Protein AF-A0A257SH70-F1 (afdb_monomer_lite)

Secondary structure (DSSP, 8-state):
-HHHHS---TTTT-HHHHHHHHHHHHHHHHHHHIIIIIT---TTTHHHHHHHHSHHHHHHHHHHHHHHHHHT-EEEETTEEEEHHHHHHHHHTTTTS-HHHHHHHHHHHHHHHHHHHHHHHHHTT-----

Structure (mmCIF, N/CA/C/O backbone):
data_AF-A0A257SH70-F1
#
_entry.id   AF-A0A257SH70-F1
#
loop_
_atom_site.group_PDB
_atom_site.id
_atom_site.type_symbol
_atom_site.label_atom_id
_atom_site.label_alt_id
_atom_site.label_comp_id
_atom_site.label_asym_id
_atom_site.label_entity_id
_atom_site.label_seq_id
_atom_site.pdbx_PDB_ins_code
_atom_site.Cartn_x
_atom_site.Cartn_y
_atom_site.Cartn_z
_atom_site.occupancy
_atom_site.B_iso_or_equiv
_atom_site.auth_seq_id
_atom_site.auth_comp_id
_atom_site.auth_asym_id
_atom_site.auth_atom_id
_atom_site.pdbx_PDB_model_num
ATOM 1 N N . MET A 1 1 ? -22.628 20.811 20.112 1.00 50.75 1 MET A N 1
ATOM 2 C CA . MET A 1 1 ? -22.003 21.735 21.089 1.00 50.75 1 MET A CA 1
ATOM 3 C C . MET A 1 1 ? -20.470 21.684 21.056 1.00 50.75 1 MET A C 1
ATOM 5 O O . MET A 1 1 ? -19.867 22.738 20.968 1.00 50.75 1 MET A O 1
ATOM 9 N N . TRP A 1 2 ? -19.820 20.512 21.019 1.00 58.97 2 TRP A N 1
ATOM 10 C CA . TRP A 1 2 ? -18.344 20.407 21.053 1.00 58.97 2 TRP A CA 1
ATOM 11 C C . TRP A 1 2 ? -17.592 21.058 19.866 1.00 58.97 2 TRP A C 1
ATOM 13 O O . TRP A 1 2 ? -16.596 21.737 20.077 1.00 58.97 2 TRP A O 1
ATOM 23 N N . ASN A 1 3 ? -18.103 20.945 18.631 1.00 59.09 3 ASN A N 1
ATOM 24 C CA . ASN A 1 3 ? -17.484 21.554 17.434 1.00 59.09 3 ASN A CA 1
ATOM 25 C C . ASN A 1 3 ? -17.502 23.101 17.433 1.00 59.09 3 ASN A C 1
ATOM 27 O O . ASN A 1 3 ? -16.779 23.719 16.663 1.00 59.09 3 ASN A O 1
ATOM 31 N N . TRP A 1 4 ? -18.330 23.726 18.280 1.00 63.81 4 TRP A N 1
ATOM 32 C CA . TRP A 1 4 ? -18.413 25.187 18.406 1.00 63.81 4 TRP A CA 1
ATOM 33 C C . TRP A 1 4 ? -17.340 25.744 19.354 1.00 63.81 4 TRP A C 1
ATOM 35 O O . TRP A 1 4 ? -16.922 26.883 19.189 1.00 63.81 4 TRP A O 1
ATOM 45 N N . ALA A 1 5 ? -16.882 24.938 20.320 1.00 68.25 5 ALA A N 1
ATOM 46 C CA . ALA A 1 5 ? -15.820 25.296 21.264 1.00 68.25 5 ALA A CA 1
ATOM 47 C C . ALA A 1 5 ? -14.434 24.777 20.829 1.00 68.25 5 ALA A C 1
ATOM 49 O O . ALA A 1 5 ? -13.423 25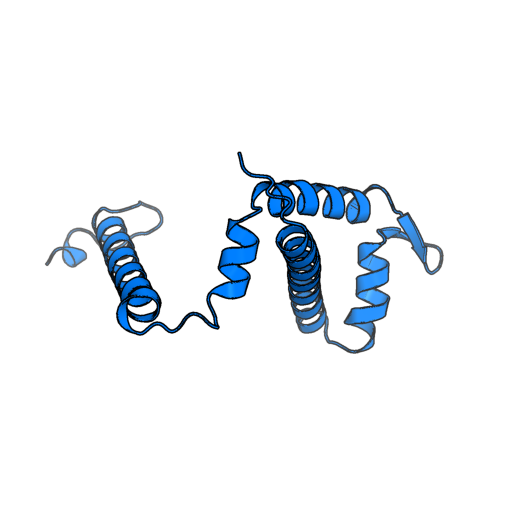.417 21.097 1.00 68.25 5 ALA A O 1
ATOM 50 N N . LEU A 1 6 ? -14.383 23.629 20.141 1.00 71.81 6 LEU A N 1
ATOM 51 C CA . LEU A 1 6 ? -13.169 22.990 19.623 1.00 71.81 6 LEU A CA 1
ATOM 52 C C . LEU A 1 6 ? -13.407 22.544 18.171 1.00 71.81 6 LEU A C 1
ATOM 54 O O . LEU A 1 6 ? -13.786 21.388 17.935 1.00 71.81 6 LEU A O 1
ATOM 58 N N . PRO A 1 7 ? -13.221 23.445 17.190 1.00 80.94 7 PRO A N 1
ATOM 59 C CA . PRO A 1 7 ? -13.418 23.116 15.786 1.00 80.94 7 PRO A CA 1
ATOM 60 C C . PRO A 1 7 ? -12.474 21.995 15.350 1.00 80.94 7 PRO A C 1
ATOM 62 O O . PRO A 1 7 ? -11.342 21.893 15.827 1.00 80.94 7 PRO A O 1
ATOM 65 N N . ILE A 1 8 ? -12.945 21.151 14.432 1.00 83.06 8 ILE A N 1
ATOM 66 C CA . ILE A 1 8 ? -12.146 20.063 13.861 1.00 83.06 8 ILE A CA 1
ATOM 67 C C . ILE A 1 8 ? -10.958 20.664 13.102 1.00 83.06 8 ILE A C 1
ATOM 69 O O . ILE A 1 8 ? -11.102 21.186 11.998 1.00 83.06 8 ILE A O 1
ATOM 73 N N . ASN A 1 9 ? -9.769 20.562 13.690 1.00 85.75 9 ASN A N 1
ATOM 74 C CA . ASN A 1 9 ? -8.523 21.000 13.077 1.00 85.75 9 ASN A CA 1
ATOM 75 C C . ASN A 1 9 ? -7.533 19.832 13.012 1.00 85.75 9 ASN A C 1
ATOM 77 O O . ASN A 1 9 ? -7.089 19.320 14.044 1.00 85.75 9 ASN A O 1
ATOM 81 N N . LYS A 1 10 ? -7.196 19.432 11.778 1.00 83.25 10 LYS A N 1
ATOM 82 C CA . LYS A 1 10 ? -6.257 18.345 11.480 1.00 83.25 10 LYS A CA 1
ATOM 83 C C . LYS A 1 10 ? -4.811 18.705 11.828 1.00 83.25 10 LYS A C 1
ATOM 85 O O . LYS A 1 10 ? -4.092 17.847 12.327 1.00 83.25 10 LYS A O 1
ATOM 90 N N . ASN A 1 11 ? -4.393 19.951 11.598 1.00 87.12 11 ASN A N 1
ATOM 91 C CA . ASN A 1 11 ? -3.013 20.385 11.848 1.00 87.12 11 ASN A CA 1
ATOM 92 C C . ASN A 1 11 ? -2.695 20.426 13.345 1.00 87.12 11 ASN A C 1
ATOM 94 O O . ASN A 1 11 ? -1.588 20.092 13.746 1.00 87.12 11 ASN A O 1
ATOM 98 N N . LEU A 1 12 ? -3.679 20.805 14.164 1.00 85.62 12 LEU A N 1
ATOM 99 C CA . LEU A 1 12 ? -3.536 20.881 15.620 1.00 85.62 12 LEU A CA 1
ATOM 100 C C . LEU A 1 12 ? -3.938 19.589 16.344 1.00 85.62 12 LEU A C 1
ATOM 102 O O . LEU A 1 12 ? -3.935 19.571 17.570 1.00 85.62 12 LEU A O 1
ATOM 106 N N . TRP A 1 13 ? -4.324 18.534 15.614 1.00 82.94 13 TRP A N 1
ATOM 107 C CA . TRP A 1 13 ? -4.718 17.243 16.195 1.00 82.94 13 TRP A CA 1
ATOM 108 C C . TRP A 1 13 ? -5.730 17.370 17.350 1.00 82.94 13 TRP A C 1
ATOM 110 O O . TRP A 1 13 ? -5.656 16.700 18.377 1.00 82.94 13 TRP A O 1
ATOM 120 N N . THR A 1 14 ? -6.689 18.280 17.177 1.00 87.56 14 THR A N 1
ATOM 121 C CA . THR A 1 14 ? -7.703 18.599 18.194 1.00 87.56 14 THR A CA 1
ATOM 122 C C . THR A 1 14 ? -8.474 17.359 18.648 1.00 87.56 14 THR A C 1
ATOM 124 O O . THR A 1 14 ? -8.758 16.466 17.850 1.00 87.56 14 THR A O 1
ATOM 127 N N . SER A 1 15 ? -8.891 17.309 19.916 1.00 86.94 15 SER A N 1
ATOM 128 C CA . SER A 1 15 ? -9.647 16.165 20.450 1.00 86.94 15 SER A CA 1
ATOM 129 C C . SER A 1 15 ? -10.940 15.888 19.670 1.00 86.94 15 SER A C 1
ATOM 131 O O . SER A 1 15 ? -11.345 14.736 19.553 1.00 86.94 15 SER A O 1
ATOM 133 N N . SER A 1 16 ? -11.563 16.918 19.085 1.00 87.56 16 SER A N 1
ATOM 134 C CA . SER A 1 16 ? -12.709 16.771 18.178 1.00 87.56 16 SER A CA 1
ATOM 135 C C . SER A 1 16 ? -12.338 16.062 16.871 1.00 87.56 16 SER A C 1
ATOM 137 O O . SER A 1 16 ? -13.071 15.176 16.436 1.00 87.56 16 SER A O 1
ATOM 139 N N . TYR A 1 17 ? -11.185 16.385 16.277 1.00 88.56 17 TYR A N 1
ATOM 140 C CA . TYR A 1 17 ? -10.643 15.681 15.111 1.00 88.56 17 TYR A CA 1
ATOM 141 C C . TYR A 1 17 ? -10.280 14.224 15.434 1.00 88.56 17 TYR A C 1
ATOM 143 O O . TYR A 1 17 ? -10.631 13.320 14.673 1.00 88.56 17 TYR A O 1
ATOM 151 N N . VAL A 1 18 ? -9.638 13.974 16.578 1.00 90.62 18 VAL A N 1
ATOM 152 C CA . VAL A 1 18 ? -9.274 12.613 17.007 1.00 90.62 18 VAL A CA 1
ATOM 153 C C . VAL A 1 18 ? -10.527 11.770 17.239 1.00 90.62 18 VAL A C 1
ATOM 155 O O . VAL A 1 18 ? -10.631 10.679 16.689 1.00 90.62 18 VAL A O 1
ATOM 158 N N . LEU A 1 19 ? -11.517 12.286 17.974 1.00 90.75 19 LEU A N 1
ATOM 159 C CA . LEU A 1 19 ? -12.767 11.566 18.226 1.00 90.75 19 LEU A CA 1
ATOM 160 C C . LEU A 1 19 ? -13.538 11.288 16.930 1.00 90.75 19 LEU A C 1
ATOM 162 O O . LEU A 1 19 ? -14.060 10.191 16.747 1.00 90.75 19 LEU A O 1
ATOM 166 N N . PHE A 1 20 ? -13.581 12.259 16.015 1.00 90.44 20 PHE A N 1
ATOM 167 C CA . PHE A 1 20 ? -14.234 12.090 14.721 1.00 90.44 20 PHE A CA 1
ATOM 168 C C . PHE A 1 20 ? -13.556 11.003 13.878 1.00 90.44 20 PHE A C 1
ATOM 170 O O . PHE A 1 20 ? -14.219 10.092 13.390 1.00 90.44 20 PHE A O 1
ATOM 177 N N . THR A 1 21 ? -12.231 11.060 13.735 1.00 93.44 21 THR A N 1
ATOM 178 C CA . THR A 1 21 ? -11.474 10.078 12.942 1.00 93.44 21 THR A CA 1
ATOM 179 C C . THR A 1 21 ? -11.476 8.686 13.572 1.00 93.44 21 THR A C 1
ATOM 181 O O . THR A 1 21 ? -11.647 7.707 12.849 1.00 93.44 21 THR A O 1
ATOM 184 N N . ALA A 1 22 ? -11.382 8.583 14.901 1.00 93.94 22 ALA A N 1
ATOM 185 C CA . ALA A 1 22 ? -11.522 7.321 15.625 1.00 93.94 22 ALA A CA 1
ATOM 186 C C . ALA A 1 22 ? -12.932 6.729 15.469 1.00 93.94 22 ALA A C 1
ATOM 188 O O . ALA A 1 22 ? -13.069 5.549 15.164 1.00 93.94 22 ALA A O 1
ATOM 189 N N . GLY A 1 23 ? -13.982 7.547 15.601 1.00 95.25 23 GLY A N 1
ATOM 190 C CA . GLY A 1 23 ? -15.363 7.115 15.376 1.00 95.25 23 GLY A CA 1
ATOM 191 C C . GLY A 1 23 ? -15.584 6.604 13.950 1.00 95.25 23 GLY A C 1
ATOM 192 O O . GLY A 1 23 ? -16.132 5.519 13.760 1.00 95.25 23 GLY A O 1
ATOM 193 N N . MET A 1 24 ? -15.083 7.334 12.950 1.00 95.69 24 MET A N 1
ATOM 194 C CA . MET A 1 24 ? -15.118 6.907 11.548 1.00 95.69 24 MET A CA 1
ATOM 195 C C . MET A 1 24 ? -14.355 5.593 11.326 1.00 95.69 24 MET A C 1
ATOM 197 O O . MET A 1 24 ? -14.847 4.721 10.613 1.00 95.69 24 MET A O 1
ATOM 201 N N . ALA A 1 25 ? -13.192 5.416 11.961 1.00 95.88 25 ALA A N 1
ATOM 202 C CA . ALA A 1 25 ? -12.427 4.173 11.890 1.00 95.88 25 ALA A CA 1
ATOM 203 C C . ALA A 1 25 ? -13.193 2.990 12.506 1.00 95.88 25 ALA A C 1
ATOM 205 O O . ALA A 1 25 ? -13.254 1.926 11.894 1.00 95.88 25 ALA A O 1
ATOM 206 N N . CYS A 1 26 ? -13.837 3.181 13.663 1.00 97.25 26 CYS A N 1
ATOM 207 C CA . CYS A 1 26 ? -14.673 2.159 14.298 1.00 97.25 26 CYS A CA 1
ATOM 208 C C . CYS A 1 26 ? -15.855 1.749 13.409 1.00 97.25 26 CYS A C 1
ATOM 210 O O . CYS A 1 26 ? -16.114 0.558 13.250 1.00 97.25 26 CYS A O 1
ATOM 212 N N . VAL A 1 27 ? -16.548 2.713 12.792 1.00 97.50 27 VAL A N 1
ATOM 213 C CA . VAL A 1 27 ? -17.658 2.426 11.866 1.00 97.50 27 VAL A CA 1
ATOM 214 C C . VAL A 1 27 ? -17.161 1.678 10.630 1.00 97.50 27 VAL A C 1
ATOM 216 O O . VAL A 1 27 ? -17.789 0.703 10.214 1.00 97.50 27 VAL A O 1
ATOM 219 N N . ALA A 1 28 ? -16.026 2.085 10.057 1.00 96.50 28 ALA A N 1
ATOM 220 C CA . ALA A 1 28 ? -15.443 1.400 8.907 1.00 96.50 28 ALA A CA 1
ATOM 221 C C . ALA A 1 28 ? -15.060 -0.047 9.254 1.00 96.50 28 ALA A C 1
ATOM 223 O O . ALA A 1 28 ? -15.409 -0.969 8.517 1.00 96.50 28 ALA A O 1
ATOM 224 N N . LEU A 1 29 ? -14.419 -0.259 10.408 1.00 95.75 29 LEU A N 1
ATOM 225 C CA . LEU A 1 29 ? -14.045 -1.585 10.896 1.00 95.75 29 LEU A CA 1
ATOM 226 C C . LEU A 1 29 ? -15.275 -2.470 11.127 1.00 95.75 29 LEU A C 1
ATOM 228 O O . LEU A 1 29 ? -15.319 -3.589 10.625 1.00 95.75 29 LEU A O 1
ATOM 232 N N . ALA A 1 30 ? -16.295 -1.952 11.815 1.00 96.94 30 ALA A N 1
ATOM 233 C CA . ALA A 1 30 ? -17.546 -2.669 12.048 1.00 96.94 30 ALA A CA 1
ATOM 234 C C . ALA A 1 30 ? -18.246 -3.042 10.731 1.00 96.94 30 ALA A C 1
ATOM 236 O O . ALA A 1 30 ? -18.773 -4.144 10.594 1.00 96.94 30 ALA A O 1
ATOM 237 N N . THR A 1 31 ? -18.205 -2.153 9.734 1.00 96.19 31 THR A N 1
ATOM 238 C CA . THR A 1 31 ? -18.768 -2.415 8.401 1.00 96.19 31 THR A CA 1
ATOM 239 C C . THR A 1 31 ? -18.022 -3.546 7.694 1.00 96.19 31 THR A C 1
ATOM 241 O O . THR A 1 31 ? -18.655 -4.440 7.134 1.00 96.19 31 THR A O 1
ATOM 244 N N . ILE A 1 32 ? -16.685 -3.545 7.744 1.00 94.50 32 ILE A N 1
ATOM 245 C CA . ILE A 1 32 ? -15.860 -4.608 7.154 1.00 94.50 32 ILE A CA 1
ATOM 246 C C . ILE A 1 32 ? -16.126 -5.944 7.853 1.00 94.50 32 ILE A C 1
ATOM 248 O O . ILE A 1 32 ? -16.405 -6.924 7.167 1.00 94.50 32 ILE A O 1
ATOM 252 N N . MET A 1 33 ? -16.114 -5.977 9.190 1.00 95.12 33 MET A N 1
ATOM 253 C CA . MET A 1 33 ? -16.421 -7.183 9.972 1.00 95.12 33 MET A CA 1
ATOM 254 C C . MET A 1 33 ? -17.806 -7.730 9.628 1.00 95.12 33 MET A C 1
ATOM 256 O O . MET A 1 33 ? -17.974 -8.918 9.384 1.00 95.12 33 MET A O 1
ATOM 260 N N . TRP A 1 34 ? -18.813 -6.869 9.508 1.00 96.38 34 TRP A N 1
ATOM 261 C CA . TRP A 1 34 ? -20.147 -7.317 9.130 1.00 96.38 34 TRP A CA 1
ATOM 262 C C . TRP A 1 34 ? -20.220 -7.873 7.696 1.00 96.38 34 TRP A C 1
ATOM 264 O O . TRP A 1 34 ? -20.887 -8.879 7.452 1.00 96.38 34 TRP A O 1
ATOM 274 N N . ILE A 1 35 ? -19.528 -7.266 6.728 1.00 95.12 35 ILE A N 1
ATOM 275 C CA . ILE A 1 35 ? -19.500 -7.759 5.340 1.00 95.12 35 ILE A CA 1
ATOM 276 C C . ILE A 1 35 ? -18.750 -9.097 5.229 1.00 95.12 35 ILE A C 1
ATOM 278 O O . ILE A 1 35 ? -19.188 -9.989 4.499 1.00 95.12 35 ILE A O 1
ATOM 282 N N . VAL A 1 36 ? -17.625 -9.235 5.930 1.00 94.38 36 VAL A N 1
ATOM 283 C CA . VAL A 1 36 ? -16.741 -10.402 5.822 1.00 94.38 36 VAL A CA 1
ATOM 284 C C . VAL A 1 36 ? -17.211 -11.535 6.728 1.00 94.38 36 VAL A C 1
ATOM 286 O O . VAL A 1 36 ? -17.461 -12.631 6.232 1.00 94.38 36 VAL A O 1
ATOM 289 N N . ASP A 1 37 ? -17.389 -11.266 8.020 1.00 93.44 37 ASP A N 1
ATOM 290 C CA . ASP A 1 37 ? -17.620 -12.297 9.035 1.00 93.44 37 ASP A CA 1
ATOM 291 C C . ASP A 1 37 ? -19.099 -12.685 9.127 1.00 93.44 37 ASP A C 1
ATOM 293 O O . ASP A 1 37 ? -19.424 -13.864 9.247 1.00 93.44 37 ASP A O 1
ATOM 297 N N . VAL A 1 38 ? -20.016 -11.712 9.033 1.00 95.31 38 VAL A N 1
ATOM 298 C CA . VAL A 1 38 ? -21.464 -11.978 9.163 1.00 95.31 38 VAL A CA 1
ATOM 299 C C . VAL A 1 38 ? -22.096 -12.341 7.821 1.00 95.31 38 VAL A C 1
ATOM 301 O O . VAL A 1 38 ? -22.872 -13.290 7.738 1.00 95.31 38 VAL A O 1
ATOM 304 N N . ARG A 1 39 ? -21.785 -11.598 6.750 1.00 94.44 39 ARG A N 1
ATOM 305 C CA . ARG A 1 39 ? -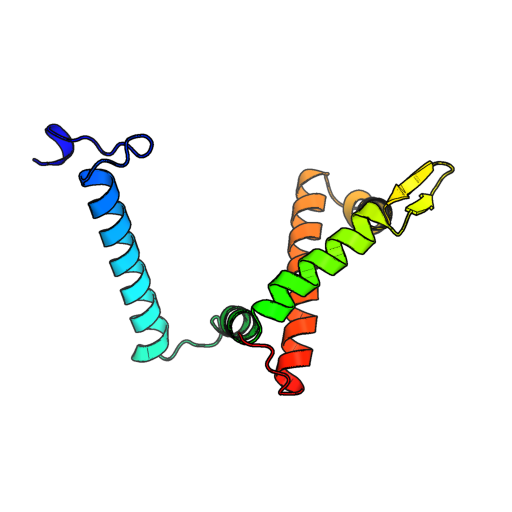22.334 -11.860 5.406 1.00 94.44 39 ARG A CA 1
ATOM 306 C C . ARG A 1 39 ? -21.520 -12.861 4.584 1.00 94.44 39 ARG A C 1
ATOM 308 O O . ARG A 1 39 ? -21.988 -13.269 3.524 1.00 94.44 39 ARG A O 1
ATOM 315 N N . GLY A 1 40 ? -20.317 -13.237 5.024 1.00 92.00 40 GLY A N 1
ATOM 316 C CA . GLY A 1 40 ? -19.474 -14.220 4.334 1.00 92.00 40 GLY A CA 1
ATOM 317 C C . GLY A 1 40 ? -18.927 -13.759 2.977 1.00 92.00 40 GLY A C 1
ATOM 318 O O . GLY A 1 40 ? -18.474 -14.583 2.180 1.00 92.00 40 GLY A O 1
ATOM 319 N N . VAL A 1 41 ? -18.972 -12.459 2.661 1.00 92.81 41 VAL A N 1
ATOM 320 C CA . VAL A 1 41 ? -18.545 -11.941 1.354 1.00 92.81 41 VAL A CA 1
ATOM 321 C C . VAL A 1 41 ? -17.026 -11.761 1.355 1.00 92.81 41 VAL A C 1
ATOM 323 O O . VAL A 1 41 ? -16.515 -10.703 1.713 1.00 92.81 41 VAL A O 1
ATOM 326 N N . THR A 1 42 ? -16.298 -12.795 0.927 1.00 90.50 42 THR A N 1
ATOM 327 C CA . THR A 1 42 ? -14.821 -12.859 0.997 1.00 90.50 42 THR A CA 1
ATOM 328 C C . THR A 1 42 ? -14.109 -12.733 -0.354 1.00 90.50 42 THR A C 1
ATOM 330 O O . THR A 1 42 ? -12.885 -12.653 -0.414 1.00 90.50 42 THR A O 1
ATOM 333 N N . TRP A 1 43 ? -14.831 -12.682 -1.476 1.00 87.19 43 TRP A N 1
ATOM 334 C CA . TRP A 1 43 ? -14.202 -12.680 -2.808 1.00 87.19 43 TRP A CA 1
ATOM 335 C C . TRP A 1 43 ? -13.264 -11.479 -3.039 1.00 87.19 43 TRP A C 1
ATOM 337 O O . TRP A 1 43 ? -12.244 -11.617 -3.713 1.00 87.19 43 TRP A O 1
ATOM 347 N N . TRP A 1 44 ? -13.575 -10.325 -2.440 1.00 88.62 44 TRP A N 1
ATOM 348 C CA . TRP A 1 44 ? -12.795 -9.088 -2.544 1.00 88.62 44 TRP A CA 1
ATOM 349 C C . TRP A 1 44 ? -11.653 -9.001 -1.522 1.00 88.62 44 TRP A C 1
ATOM 351 O O . TRP A 1 44 ? -10.773 -8.155 -1.679 1.00 88.62 44 TRP A O 1
ATOM 361 N N . THR A 1 45 ? -11.635 -9.857 -0.490 1.00 89.38 45 THR A N 1
ATOM 362 C CA . THR A 1 45 ? -10.605 -9.821 0.564 1.00 89.38 45 THR A CA 1
ATOM 363 C C . THR A 1 45 ? -9.305 -10.496 0.131 1.00 89.38 45 THR A C 1
ATOM 365 O O . THR A 1 45 ? -8.243 -10.167 0.655 1.00 89.38 45 THR A O 1
ATOM 368 N N . ARG A 1 46 ? -9.361 -11.382 -0.875 1.00 87.38 46 ARG A N 1
ATOM 369 C CA . ARG A 1 46 ? -8.214 -12.143 -1.399 1.00 87.38 46 ARG A CA 1
ATOM 370 C C . ARG A 1 46 ? -6.937 -11.323 -1.619 1.00 87.38 46 ARG A C 1
ATOM 372 O O . ARG A 1 46 ? -5.925 -11.708 -1.043 1.00 87.38 46 ARG A O 1
ATOM 379 N N . PRO A 1 47 ? -6.929 -10.217 -2.392 1.00 87.69 47 PRO A N 1
ATOM 380 C CA . PRO A 1 47 ? -5.702 -9.452 -2.597 1.00 87.69 47 PRO A CA 1
ATOM 381 C C . PRO A 1 47 ? -5.106 -8.941 -1.285 1.00 87.69 47 PRO A C 1
ATOM 383 O O . PRO A 1 47 ? -3.912 -9.100 -1.047 1.00 87.69 47 PRO A O 1
ATOM 386 N N . TRP A 1 48 ? -5.939 -8.412 -0.392 1.00 89.19 48 TRP A N 1
ATOM 387 C CA . TRP A 1 48 ? -5.514 -7.890 0.906 1.00 89.19 48 TRP A CA 1
ATOM 388 C C . TRP A 1 48 ? -4.915 -8.976 1.801 1.00 89.19 48 TRP A C 1
ATOM 390 O O . TRP A 1 48 ? -3.891 -8.748 2.441 1.00 89.19 48 TRP A O 1
ATOM 400 N N . VAL A 1 49 ? -5.514 -10.170 1.801 1.00 88.50 49 VAL A N 1
ATOM 401 C CA . VAL A 1 49 ? -5.002 -11.327 2.545 1.00 88.50 49 VAL A CA 1
ATOM 402 C C . VAL A 1 49 ? -3.649 -11.769 1.991 1.00 88.50 49 VAL A C 1
ATOM 404 O O . VAL A 1 49 ? -2.710 -11.913 2.767 1.00 88.50 49 VAL A O 1
ATOM 407 N N . THR A 1 50 ? -3.498 -11.905 0.671 1.00 87.69 50 THR A N 1
ATOM 408 C CA . THR A 1 50 ? -2.220 -12.298 0.054 1.00 87.69 50 THR A CA 1
ATOM 409 C C . THR A 1 50 ? -1.092 -11.317 0.402 1.00 87.69 50 THR A C 1
ATOM 411 O O . THR A 1 50 ? 0.011 -11.743 0.749 1.00 87.69 50 THR A O 1
ATOM 414 N N . TYR A 1 51 ? -1.361 -10.006 0.381 1.00 87.19 51 TYR A N 1
ATOM 415 C CA . TYR A 1 51 ? -0.393 -8.997 0.829 1.00 87.19 51 TYR A CA 1
ATOM 416 C C . TYR A 1 51 ? -0.102 -9.083 2.335 1.00 87.19 51 TYR A C 1
ATOM 418 O O . TYR A 1 51 ? 1.051 -8.953 2.744 1.00 87.19 51 TYR A O 1
ATOM 426 N N . GLY A 1 52 ? -1.122 -9.338 3.158 1.00 85.50 52 GLY A N 1
ATOM 427 C CA . GLY A 1 52 ? -0.985 -9.480 4.610 1.00 85.50 52 GLY A CA 1
ATOM 428 C C . GLY A 1 52 ? -0.279 -10.763 5.061 1.00 85.50 52 GLY A C 1
ATOM 429 O O . GLY A 1 52 ? 0.303 -10.790 6.143 1.00 85.50 52 GLY A O 1
ATOM 430 N N . LEU A 1 53 ? -0.288 -11.823 4.249 1.00 86.06 53 LEU A N 1
ATOM 431 C CA . LEU A 1 53 ? 0.404 -13.080 4.553 1.00 86.06 53 LEU A CA 1
ATOM 432 C C . LEU A 1 53 ? 1.926 -12.967 4.413 1.00 86.06 53 LEU A C 1
ATOM 434 O O . LEU A 1 53 ? 2.643 -13.633 5.159 1.00 86.06 53 LEU A O 1
ATOM 438 N N . ASN A 1 54 ? 2.402 -12.130 3.486 1.00 86.88 54 ASN A N 1
ATOM 439 C CA . ASN A 1 54 ? 3.817 -11.967 3.141 1.00 86.88 54 ASN A CA 1
ATOM 440 C C . ASN A 1 54 ? 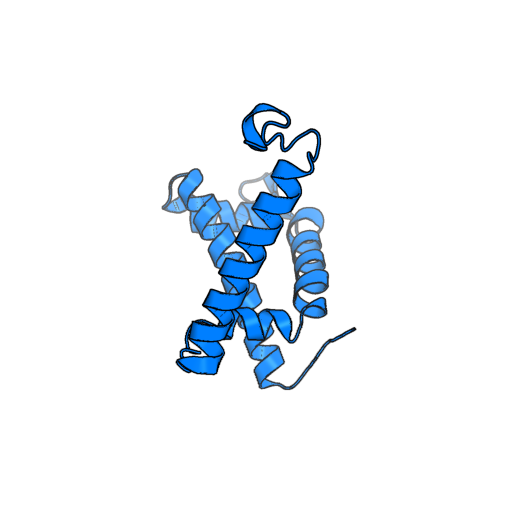4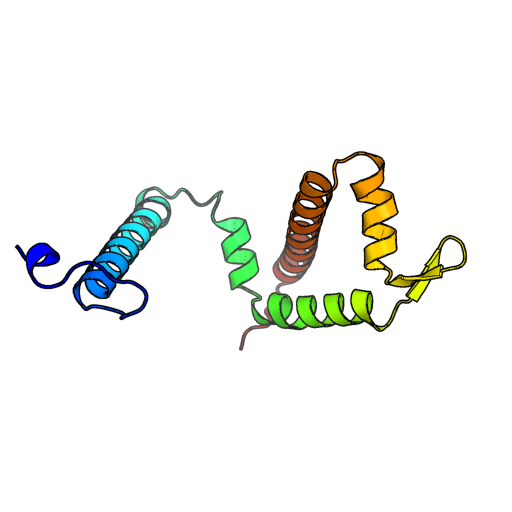.256 -10.484 3.128 1.00 86.88 54 ASN A C 1
ATOM 442 O O . ASN A 1 54 ? 4.797 -10.001 2.125 1.00 86.88 54 ASN A O 1
ATOM 446 N N . PRO A 1 55 ? 4.063 -9.738 4.233 1.00 85.56 55 PRO A N 1
ATOM 447 C CA . PRO A 1 55 ? 4.305 -8.297 4.264 1.00 85.56 55 PRO A CA 1
ATOM 448 C C . PRO A 1 55 ? 5.792 -7.961 4.099 1.00 85.56 55 PRO A C 1
ATOM 450 O O . PRO A 1 55 ? 6.130 -6.972 3.453 1.00 85.56 55 PRO A O 1
ATOM 453 N N . MET A 1 56 ? 6.695 -8.802 4.619 1.00 85.38 56 MET A N 1
ATOM 454 C CA . MET A 1 56 ? 8.137 -8.584 4.496 1.00 85.38 56 MET A CA 1
ATOM 455 C C . MET A 1 56 ? 8.611 -8.762 3.053 1.00 85.38 56 MET A C 1
ATOM 457 O O . MET A 1 56 ? 9.367 -7.932 2.555 1.00 85.38 56 MET A O 1
ATOM 461 N N . ALA A 1 57 ? 8.130 -9.801 2.361 1.00 86.88 57 ALA A N 1
ATOM 462 C CA . ALA A 1 57 ? 8.454 -10.027 0.954 1.00 86.88 57 ALA A CA 1
ATOM 463 C C . ALA A 1 57 ? 7.954 -8.871 0.079 1.00 86.88 57 ALA A C 1
ATOM 465 O O . ALA A 1 57 ? 8.691 -8.388 -0.777 1.00 86.88 57 ALA A O 1
ATOM 466 N N . ALA A 1 58 ? 6.736 -8.385 0.340 1.00 86.75 58 ALA A N 1
ATOM 467 C CA . ALA A 1 58 ? 6.178 -7.230 -0.350 1.00 86.75 58 ALA A CA 1
ATOM 468 C C . ALA A 1 58 ? 6.999 -5.957 -0.083 1.00 86.75 58 ALA A C 1
ATOM 470 O O . ALA A 1 58 ? 7.363 -5.252 -1.020 1.00 86.75 58 ALA A O 1
ATOM 471 N N . TYR A 1 59 ? 7.331 -5.667 1.177 1.00 87.88 59 TYR A N 1
ATOM 472 C CA . TYR A 1 59 ? 8.044 -4.446 1.557 1.00 87.88 59 TYR A CA 1
ATOM 473 C C . TYR A 1 59 ? 9.509 -4.454 1.102 1.00 87.88 59 TYR A C 1
ATOM 475 O O . TYR A 1 59 ? 9.941 -3.597 0.334 1.00 87.88 59 TYR A O 1
ATOM 483 N N . VAL A 1 60 ? 10.274 -5.453 1.542 1.00 87.12 60 VAL A N 1
ATOM 484 C CA . VAL A 1 60 ? 11.710 -5.555 1.261 1.00 87.12 60 VAL A CA 1
ATOM 485 C C . VAL A 1 60 ? 11.937 -5.846 -0.218 1.00 87.12 60 VAL A C 1
ATOM 487 O O . VAL A 1 60 ? 12.765 -5.202 -0.859 1.00 87.12 60 VAL A O 1
ATOM 490 N N . GLY A 1 61 ? 11.166 -6.773 -0.789 1.00 85.38 61 GLY A N 1
ATOM 491 C CA . GLY A 1 61 ? 11.284 -7.139 -2.193 1.00 85.38 61 GLY A CA 1
ATOM 492 C C . GLY A 1 61 ? 10.960 -5.980 -3.134 1.00 85.38 61 GLY A C 1
ATOM 493 O O . GLY A 1 61 ? 11.714 -5.750 -4.081 1.00 85.38 61 GLY A O 1
ATOM 494 N N . SER A 1 62 ? 9.899 -5.207 -2.864 1.00 85.88 62 SER A N 1
ATOM 495 C CA . SER A 1 62 ? 9.566 -4.045 -3.704 1.00 85.88 62 SER A CA 1
ATOM 496 C C . SER A 1 62 ? 10.631 -2.959 -3.622 1.00 85.88 62 SER A C 1
ATOM 498 O O . SER A 1 62 ? 10.966 -2.367 -4.648 1.00 85.88 62 SER A O 1
ATOM 500 N N . PHE A 1 63 ? 11.236 -2.758 -2.449 1.00 84.56 63 PHE A N 1
ATOM 501 C CA . PHE A 1 63 ? 12.349 -1.831 -2.282 1.00 84.56 63 PHE A CA 1
ATOM 502 C C . PHE A 1 63 ? 13.593 -2.269 -3.066 1.00 84.56 63 PHE A C 1
ATOM 504 O O . PHE A 1 63 ? 14.197 -1.454 -3.766 1.00 84.56 63 PHE A O 1
ATOM 511 N N . PHE A 1 64 ? 13.959 -3.554 -3.007 1.00 84.44 64 PHE A N 1
ATOM 512 C CA . PHE A 1 64 ? 15.066 -4.093 -3.802 1.00 84.44 64 PHE A CA 1
ATOM 513 C C . PHE A 1 64 ? 14.801 -3.974 -5.301 1.00 84.44 64 PHE A C 1
ATOM 515 O O . PHE A 1 64 ? 15.666 -3.493 -6.031 1.00 84.44 64 PHE A O 1
ATOM 522 N N . MET A 1 65 ? 13.602 -4.353 -5.754 1.00 81.75 65 MET A N 1
ATOM 523 C CA . MET A 1 65 ? 13.212 -4.248 -7.158 1.00 81.75 65 MET A CA 1
ATOM 524 C C . MET A 1 65 ? 13.290 -2.797 -7.635 1.00 81.75 65 MET A C 1
ATOM 526 O O . MET A 1 65 ? 13.964 -2.522 -8.623 1.00 81.75 65 MET A O 1
ATOM 530 N N . ALA A 1 66 ? 12.702 -1.860 -6.887 1.00 78.81 66 ALA A N 1
ATOM 531 C CA . ALA A 1 66 ? 12.799 -0.438 -7.189 1.00 78.81 66 ALA A CA 1
ATOM 532 C C . ALA A 1 66 ? 14.267 0.007 -7.263 1.00 78.81 66 ALA A C 1
ATOM 534 O O . ALA A 1 66 ? 14.687 0.601 -8.253 1.00 78.81 66 ALA A O 1
ATOM 535 N N . ARG A 1 67 ? 15.094 -0.332 -6.270 1.00 74.88 67 ARG A N 1
ATOM 536 C CA . ARG A 1 67 ? 16.498 0.095 -6.245 1.00 74.88 67 ARG A CA 1
ATOM 537 C C . ARG A 1 67 ? 17.316 -0.476 -7.407 1.00 74.88 67 ARG A C 1
ATOM 539 O O . ARG A 1 67 ? 18.139 0.249 -7.964 1.00 74.88 67 ARG A O 1
ATOM 546 N N . MET A 1 68 ? 17.060 -1.716 -7.823 1.00 68.75 68 MET A N 1
ATOM 547 C CA . MET A 1 68 ? 17.696 -2.302 -9.008 1.00 68.75 68 MET A CA 1
ATOM 548 C C . MET A 1 68 ? 17.256 -1.598 -10.298 1.00 68.75 68 MET A C 1
ATOM 550 O O . MET A 1 68 ? 18.101 -1.256 -11.126 1.00 68.75 68 MET A O 1
ATOM 554 N N . THR A 1 69 ? 15.957 -1.338 -10.462 1.00 66.75 69 THR A N 1
ATOM 555 C CA . THR A 1 69 ? 15.411 -0.736 -11.688 1.00 66.75 69 THR A CA 1
ATOM 556 C C . THR A 1 69 ? 15.722 0.762 -11.815 1.00 66.75 69 THR A C 1
ATOM 558 O O . THR A 1 69 ? 15.951 1.238 -12.925 1.00 66.75 69 THR A O 1
ATOM 561 N N . TYR A 1 70 ? 15.775 1.502 -10.703 1.00 61.19 70 TYR A N 1
ATOM 562 C CA . TYR A 1 70 ? 16.072 2.939 -10.693 1.00 61.19 70 TYR A CA 1
ATOM 563 C C . TYR A 1 70 ? 17.570 3.261 -10.747 1.00 61.19 70 TYR A C 1
ATOM 565 O O . TYR A 1 70 ? 17.937 4.275 -11.331 1.00 61.19 70 TYR A O 1
ATOM 573 N N . SER A 1 71 ? 18.430 2.453 -10.113 1.00 56.88 71 SER A N 1
ATOM 574 C CA . SER A 1 71 ? 19.825 2.851 -9.855 1.00 56.88 71 SER A CA 1
ATOM 575 C C . SER A 1 71 ? 20.886 1.978 -10.520 1.00 56.88 71 SER A C 1
ATOM 577 O O . SER A 1 71 ? 22.018 2.440 -10.637 1.00 56.88 71 SER A O 1
ATOM 579 N N . VAL A 1 72 ? 20.580 0.731 -10.894 1.00 57.56 72 VAL A N 1
ATOM 580 C CA . VAL A 1 72 ? 21.612 -0.255 -11.280 1.00 57.56 72 VAL A CA 1
ATOM 581 C C . VAL A 1 72 ? 21.528 -0.637 -12.758 1.00 57.56 72 VAL A C 1
ATOM 583 O O . VAL A 1 72 ? 22.557 -0.791 -13.406 1.00 57.56 72 VAL A O 1
ATOM 586 N N . LEU A 1 73 ? 20.320 -0.755 -13.315 1.00 54.72 73 LEU A N 1
ATOM 587 C CA . LEU A 1 73 ? 20.118 -1.060 -14.732 1.00 54.72 73 LEU A CA 1
ATOM 588 C C . LEU A 1 73 ? 19.904 0.227 -15.533 1.00 54.72 73 LEU A C 1
ATOM 590 O O . LEU A 1 73 ? 18.772 0.676 -15.709 1.00 54.72 73 LEU A O 1
ATOM 594 N N . SER A 1 74 ? 20.993 0.816 -16.026 1.00 52.06 74 SER A N 1
ATOM 595 C CA . SER A 1 74 ? 20.939 1.827 -17.081 1.00 52.06 74 SER A CA 1
ATOM 596 C C . SER A 1 74 ? 21.022 1.133 -18.440 1.00 52.06 74 SER A C 1
ATOM 598 O O . SER A 1 74 ? 22.003 0.469 -18.767 1.00 52.06 74 SER A O 1
ATOM 600 N N . VAL A 1 75 ? 19.960 1.251 -19.233 1.00 56.50 75 VAL A N 1
ATOM 601 C CA . VAL A 1 75 ? 19.936 0.762 -20.613 1.00 56.50 75 VAL A CA 1
ATOM 602 C C . VAL A 1 75 ? 20.107 1.972 -21.518 1.00 56.50 75 VAL A C 1
ATOM 604 O O . VAL A 1 75 ? 19.437 2.992 -21.349 1.00 56.50 75 VAL A O 1
ATOM 607 N N . SER A 1 76 ? 21.042 1.884 -22.463 1.00 51.84 76 SER A N 1
ATOM 608 C CA . SER A 1 76 ? 21.202 2.921 -23.477 1.00 51.84 76 SER A CA 1
ATOM 609 C C . SER A 1 76 ? 20.057 2.780 -24.477 1.00 51.84 76 SER A C 1
ATOM 611 O O . SER A 1 76 ? 20.020 1.825 -25.251 1.00 51.84 76 SER A O 1
ATOM 613 N N . TYR A 1 77 ? 19.088 3.690 -24.412 1.00 49.12 77 TYR A N 1
ATOM 614 C CA . TYR A 1 77 ? 18.013 3.799 -25.392 1.00 49.12 77 TYR A CA 1
ATOM 615 C C . TYR A 1 77 ? 18.193 5.144 -26.093 1.00 49.12 77 TYR A C 1
ATOM 617 O O . TYR A 1 77 ? 18.244 6.185 -25.439 1.00 49.12 77 TYR A O 1
ATOM 625 N N . ASP A 1 78 ? 18.352 5.115 -27.416 1.00 49.16 78 ASP A N 1
ATOM 626 C CA . ASP A 1 78 ? 18.471 6.316 -28.255 1.00 49.16 78 ASP A CA 1
ATOM 627 C C . ASP A 1 78 ? 19.653 7.249 -27.886 1.00 49.16 78 ASP A C 1
ATOM 629 O O . ASP A 1 78 ? 19.544 8.474 -27.843 1.00 49.16 78 ASP A O 1
ATOM 633 N N . GLY A 1 79 ? 20.807 6.661 -27.541 1.00 57.12 79 GLY A N 1
ATOM 634 C CA . GLY A 1 79 ? 22.038 7.404 -27.231 1.00 57.12 79 GLY A CA 1
ATOM 635 C C . GLY A 1 79 ? 22.056 8.114 -25.870 1.00 57.12 79 GLY A C 1
ATOM 636 O O . GLY A 1 79 ? 23.010 8.833 -25.572 1.00 57.12 79 GLY A O 1
ATOM 637 N N . ARG A 1 80 ? 21.042 7.909 -25.016 1.00 56.44 80 ARG A N 1
ATOM 638 C CA . ARG A 1 80 ? 21.008 8.397 -23.627 1.00 56.44 80 ARG A CA 1
ATOM 639 C C . ARG A 1 80 ? 20.900 7.219 -22.659 1.00 56.44 80 ARG A C 1
ATOM 641 O O . ARG A 1 80 ? 20.060 6.339 -22.823 1.00 56.44 80 ARG A O 1
ATOM 648 N N . SER A 1 81 ? 21.748 7.203 -21.632 1.00 56.75 81 SER A N 1
ATOM 649 C CA . SER A 1 81 ? 21.641 6.232 -20.537 1.00 56.75 81 SER A CA 1
ATOM 650 C C . SER A 1 81 ? 20.410 6.561 -19.701 1.00 56.75 81 SER A C 1
ATOM 652 O O . SER A 1 81 ? 20.420 7.535 -18.949 1.00 56.75 81 SER A O 1
ATOM 654 N N . MET A 1 82 ? 19.352 5.764 -19.844 1.00 63.62 82 MET A N 1
ATOM 655 C CA . MET A 1 82 ? 18.130 5.893 -19.054 1.00 63.62 82 MET A CA 1
ATOM 656 C C . MET A 1 82 ? 17.955 4.666 -18.153 1.00 63.62 82 MET A C 1
ATOM 658 O O . MET A 1 82 ? 18.349 3.557 -18.528 1.00 63.62 82 MET A O 1
ATOM 662 N N . PRO A 1 83 ? 17.383 4.829 -16.951 1.00 68.75 83 PRO A N 1
ATOM 663 C CA . PRO A 1 83 ? 17.053 3.693 -16.101 1.00 68.75 83 PRO A CA 1
ATOM 664 C C . PRO A 1 83 ? 16.024 2.788 -16.797 1.00 68.75 83 PRO A C 1
ATOM 666 O O . PRO A 1 83 ? 15.125 3.272 -17.488 1.00 68.75 83 PRO A O 1
ATOM 669 N N . LEU A 1 84 ? 16.130 1.469 -16.592 1.00 66.38 84 LEU A N 1
ATOM 670 C CA . LEU A 1 84 ? 15.267 0.448 -17.212 1.00 66.38 84 LEU A CA 1
ATOM 671 C C . LEU A 1 84 ? 13.772 0.767 -17.053 1.00 66.38 84 LEU A C 1
ATOM 673 O O . LEU A 1 84 ? 12.977 0.530 -17.959 1.00 66.38 84 LEU A O 1
ATOM 677 N N . GLN A 1 85 ? 13.391 1.355 -15.920 1.00 70.69 85 GLN A N 1
ATOM 678 C CA . GLN A 1 85 ? 12.019 1.783 -15.674 1.00 70.69 85 GLN A CA 1
ATOM 679 C C . GLN A 1 85 ? 11.548 2.841 -16.666 1.00 70.69 85 GLN A C 1
ATOM 681 O O . GLN A 1 85 ? 10.417 2.760 -17.133 1.00 70.69 85 GLN A O 1
ATOM 686 N N . GLU A 1 86 ? 12.377 3.839 -16.970 1.00 70.19 86 GLU A N 1
ATOM 687 C CA . GLU A 1 86 ? 11.994 4.912 -17.883 1.00 70.19 86 GLU A CA 1
ATOM 688 C C . GLU A 1 86 ? 11.874 4.385 -19.315 1.00 70.19 86 GLU A C 1
ATOM 690 O O . GLU A 1 86 ? 10.949 4.768 -20.028 1.00 70.19 86 GLU A O 1
ATOM 695 N N . ALA A 1 87 ? 12.726 3.432 -19.701 1.00 70.06 87 ALA A N 1
ATOM 696 C CA . ALA A 1 87 ? 12.605 2.734 -20.977 1.00 70.06 87 ALA A CA 1
ATOM 697 C C . ALA A 1 87 ? 11.289 1.939 -21.069 1.00 70.06 87 ALA A C 1
ATOM 699 O O . ALA A 1 87 ? 10.547 2.091 -22.036 1.00 70.06 87 ALA A O 1
ATOM 700 N N . VAL A 1 88 ? 10.947 1.156 -20.038 1.00 74.00 88 VAL A N 1
ATOM 701 C CA . VAL A 1 88 ? 9.680 0.402 -19.971 1.00 74.00 88 VAL A CA 1
ATOM 702 C C . VAL A 1 88 ? 8.473 1.343 -19.942 1.00 74.00 88 VAL A C 1
ATOM 704 O O . VAL A 1 88 ? 7.492 1.112 -20.644 1.00 74.00 88 VAL A O 1
ATOM 707 N N . PHE A 1 89 ? 8.546 2.435 -19.181 1.00 78.31 89 PHE A N 1
ATOM 708 C CA . PHE A 1 89 ? 7.493 3.444 -19.096 1.00 78.31 89 PHE A CA 1
ATOM 709 C C . PHE A 1 89 ? 7.246 4.122 -20.447 1.00 78.31 89 PHE A C 1
ATOM 711 O O . PHE A 1 89 ? 6.103 4.233 -20.894 1.00 78.31 89 PHE A O 1
ATOM 718 N N . ARG A 1 90 ? 8.318 4.529 -21.135 1.00 72.31 90 ARG A N 1
ATOM 719 C CA . ARG A 1 90 ? 8.234 5.168 -22.451 1.00 72.31 90 ARG A CA 1
ATOM 720 C C . ARG A 1 90 ? 7.745 4.208 -23.532 1.00 72.31 90 ARG A C 1
ATOM 722 O O . ARG A 1 90 ? 6.849 4.565 -24.289 1.00 72.31 90 ARG A O 1
ATOM 729 N N . ALA A 1 91 ? 8.296 2.996 -23.576 1.00 72.44 91 ALA A N 1
ATOM 730 C CA . ALA A 1 91 ? 7.985 2.014 -24.609 1.00 72.44 91 ALA A CA 1
ATOM 731 C C . ALA A 1 91 ? 6.588 1.395 -24.452 1.00 72.44 91 ALA A C 1
ATOM 733 O O . ALA A 1 91 ? 5.878 1.232 -25.444 1.00 72.44 91 ALA A O 1
ATOM 734 N N . LEU A 1 92 ? 6.175 1.058 -23.225 1.00 72.75 92 LEU A N 1
ATOM 735 C CA . LEU A 1 92 ? 4.929 0.321 -22.985 1.00 72.75 92 LEU A CA 1
ATOM 736 C C . LEU A 1 92 ? 3.752 1.186 -22.546 1.00 72.75 92 LEU A C 1
ATOM 738 O O . LEU A 1 92 ? 2.627 0.739 -22.728 1.00 72.75 92 LEU A O 1
ATOM 742 N N . PHE A 1 93 ? 3.962 2.366 -21.952 1.00 76.69 93 PHE A N 1
ATOM 743 C CA . PHE A 1 93 ? 2.865 3.158 -21.371 1.00 76.69 93 PHE A CA 1
ATOM 744 C C . PHE A 1 93 ? 2.676 4.518 -22.051 1.00 76.69 93 PHE A C 1
ATOM 746 O O . PHE A 1 93 ? 1.547 4.882 -22.363 1.00 76.69 93 PHE A O 1
ATOM 753 N N . LEU A 1 94 ? 3.750 5.256 -22.349 1.00 76.44 94 LEU A N 1
ATOM 754 C CA . LEU A 1 94 ? 3.647 6.529 -23.087 1.00 76.44 94 LEU A CA 1
ATOM 755 C C . LEU A 1 94 ? 3.401 6.354 -24.590 1.00 76.44 94 LEU A C 1
ATOM 757 O O . LEU A 1 94 ? 3.020 7.315 -25.251 1.00 76.44 94 LEU A O 1
ATOM 761 N N . SER A 1 95 ? 3.618 5.158 -25.139 1.00 75.88 95 SER A N 1
ATOM 762 C CA . SER A 1 95 ? 3.402 4.887 -26.564 1.00 75.88 95 SER A CA 1
ATOM 763 C C . SER A 1 95 ? 1.931 4.966 -26.978 1.00 75.88 95 SER A C 1
ATOM 765 O O . SER A 1 95 ? 1.646 5.258 -28.137 1.00 75.88 95 SER A O 1
ATOM 767 N N . TRP A 1 96 ? 0.995 4.747 -26.049 1.00 75.12 96 TRP A N 1
ATOM 768 C CA . TRP A 1 96 ? -0.444 4.734 -26.337 1.00 75.12 96 TRP A CA 1
ATOM 769 C C . TRP A 1 96 ? -1.301 5.547 -25.354 1.00 75.12 96 TRP A C 1
ATOM 771 O O . TRP A 1 96 ? -2.474 5.784 -25.643 1.00 75.12 96 TRP A O 1
ATOM 781 N N . ALA A 1 97 ? -0.759 5.995 -24.213 1.00 74.88 97 ALA A N 1
ATOM 782 C CA . ALA A 1 97 ? -1.512 6.731 -23.198 1.00 74.88 97 ALA A CA 1
ATOM 783 C C . ALA A 1 97 ? -0.931 8.126 -22.917 1.00 74.88 97 ALA A C 1
ATOM 785 O O . ALA A 1 97 ? 0.276 8.357 -22.982 1.00 74.88 97 ALA A O 1
ATOM 786 N N . SER A 1 98 ? -1.811 9.063 -22.544 1.00 82.56 98 SER A N 1
ATOM 787 C CA . SER A 1 98 ? -1.402 10.384 -22.055 1.00 82.56 98 SER A CA 1
ATOM 788 C C . SER A 1 98 ? -0.529 10.253 -20.795 1.00 82.56 98 SER A C 1
ATOM 790 O O . SER A 1 98 ? -0.682 9.280 -20.053 1.00 82.56 98 SER A O 1
ATOM 792 N N . PRO A 1 99 ? 0.345 11.228 -20.477 1.00 82.56 99 PRO A N 1
ATOM 793 C CA . PRO A 1 99 ? 1.302 11.099 -19.371 1.00 82.56 99 PRO A CA 1
ATOM 794 C C . PRO A 1 99 ? 0.672 10.770 -18.006 1.00 82.56 99 PRO A C 1
ATOM 796 O O . PRO A 1 99 ? 1.250 10.026 -17.215 1.00 82.56 99 PRO A O 1
ATOM 799 N N . VAL A 1 100 ? -0.530 11.293 -17.740 1.00 83.56 100 VAL A N 1
ATOM 800 C CA . VAL A 1 100 ? -1.279 11.037 -16.498 1.00 83.56 100 VAL A CA 1
ATOM 801 C C . VAL A 1 100 ? -1.829 9.610 -16.463 1.00 83.56 100 VAL A C 1
ATOM 803 O O . VAL A 1 100 ? -1.716 8.9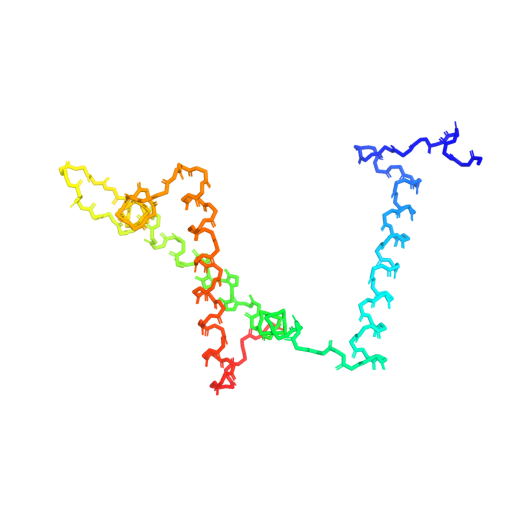22 -15.453 1.00 83.56 100 VAL A O 1
ATOM 806 N N . ASN A 1 101 ? -2.386 9.132 -17.574 1.00 86.38 101 ASN A N 1
ATOM 807 C CA . ASN A 1 101 ? -2.941 7.781 -17.642 1.00 86.38 101 ASN A CA 1
ATOM 808 C C . ASN A 1 101 ? -1.830 6.726 -17.686 1.00 86.38 101 ASN A C 1
ATOM 810 O O . ASN A 1 101 ? -1.970 5.659 -17.094 1.00 86.38 101 ASN A O 1
ATOM 814 N N . ALA A 1 102 ? -0.707 7.045 -18.333 1.00 83.88 102 ALA A N 1
ATOM 815 C CA . ALA A 1 102 ? 0.480 6.206 -18.377 1.00 83.88 102 ALA A CA 1
ATOM 816 C C . ALA A 1 102 ? 1.051 5.970 -16.970 1.00 83.88 102 ALA A C 1
ATOM 818 O O . ALA A 1 102 ? 1.368 4.832 -16.625 1.00 83.88 102 ALA A O 1
ATOM 819 N N . SER A 1 103 ? 1.145 7.011 -16.132 1.00 83.69 103 SER A N 1
ATOM 820 C CA . SER A 1 103 ? 1.651 6.875 -14.757 1.00 83.69 103 SER A CA 1
ATOM 821 C C . SER A 1 103 ? 0.711 6.064 -13.865 1.00 83.69 103 SER A C 1
ATOM 823 O O . SER A 1 103 ? 1.177 5.198 -13.122 1.00 83.69 103 SER A O 1
ATOM 825 N N . LEU A 1 104 ? -0.606 6.262 -13.998 1.00 85.50 104 LEU A N 1
ATOM 826 C CA . LEU A 1 104 ? -1.607 5.447 -13.310 1.00 85.50 104 LEU A CA 1
ATOM 827 C C . LEU A 1 104 ? -1.507 3.973 -13.727 1.00 85.50 104 LEU A C 1
ATOM 829 O O . LEU A 1 104 ? -1.461 3.090 -12.872 1.00 85.50 104 LEU A O 1
ATOM 833 N N . ALA A 1 105 ? -1.432 3.702 -15.031 1.00 87.00 105 ALA A N 1
ATOM 834 C CA . ALA A 1 105 ? -1.326 2.348 -15.562 1.00 87.00 105 ALA A CA 1
ATOM 835 C C . ALA A 1 105 ? -0.028 1.657 -15.120 1.00 87.00 105 ALA A C 1
ATOM 837 O O . ALA A 1 105 ? -0.058 0.484 -14.754 1.00 87.00 105 ALA A O 1
ATOM 838 N N . PHE A 1 106 ? 1.091 2.385 -15.076 1.00 85.56 106 PHE A N 1
ATOM 839 C CA . PHE A 1 106 ? 2.355 1.868 -14.554 1.00 85.56 106 PHE A CA 1
ATOM 840 C C . PHE A 1 106 ? 2.255 1.508 -13.065 1.00 85.56 106 PHE A C 1
ATOM 842 O O . PHE A 1 106 ? 2.679 0.423 -12.668 1.00 85.56 106 PHE A O 1
ATOM 849 N N . ALA A 1 107 ? 1.647 2.373 -12.244 1.00 86.75 107 ALA A N 1
ATOM 850 C CA . ALA A 1 107 ? 1.443 2.100 -10.822 1.00 86.75 107 ALA A CA 1
ATOM 851 C C . ALA A 1 107 ? 0.561 0.860 -10.599 1.00 86.75 107 ALA A C 1
ATOM 853 O O . ALA A 1 107 ? 0.904 -0.012 -9.801 1.00 86.75 107 ALA A O 1
ATOM 854 N N . VAL A 1 108 ? -0.539 0.738 -11.350 1.00 89.81 108 VAL A N 1
ATOM 855 C CA . VAL A 1 108 ? -1.423 -0.436 -11.294 1.00 89.81 108 VAL A CA 1
ATOM 856 C C . VAL A 1 108 ? -0.688 -1.698 -11.746 1.00 89.81 108 VAL A C 1
ATOM 858 O O . VAL A 1 108 ? -0.765 -2.719 -11.067 1.00 89.81 108 VAL A O 1
ATOM 861 N N . ALA A 1 109 ? 0.067 -1.640 -12.845 1.00 89.56 109 ALA A N 1
ATOM 862 C CA . ALA A 1 109 ? 0.845 -2.774 -13.337 1.00 89.56 109 ALA A CA 1
ATOM 863 C C . ALA A 1 109 ? 1.902 -3.229 -12.322 1.00 89.56 109 ALA A C 1
ATOM 865 O O . ALA A 1 109 ? 2.068 -4.428 -12.112 1.00 89.56 109 ALA A O 1
ATOM 866 N N . PHE A 1 110 ? 2.576 -2.293 -11.649 1.00 88.44 110 PHE A N 1
ATOM 867 C CA . PHE A 1 110 ? 3.552 -2.607 -10.607 1.00 88.44 110 PHE A CA 1
ATOM 868 C C . PHE A 1 110 ? 2.909 -3.316 -9.408 1.00 88.44 110 PHE A C 1
ATOM 870 O O . PHE A 1 110 ? 3.441 -4.316 -8.922 1.00 88.44 110 PHE A O 1
ATOM 877 N N . VAL A 1 111 ? 1.738 -2.847 -8.964 1.00 90.19 111 VAL A N 1
ATOM 878 C CA . VAL A 1 111 ? 0.969 -3.510 -7.900 1.00 90.19 111 VAL A CA 1
ATOM 879 C C . VAL A 1 111 ? 0.525 -4.902 -8.349 1.00 90.19 111 VAL A C 1
ATOM 881 O O . VAL A 1 111 ? 0.743 -5.868 -7.628 1.00 90.19 111 VAL A O 1
ATOM 884 N N . LEU A 1 112 ? -0.024 -5.051 -9.557 1.00 91.19 112 LEU A N 1
ATOM 885 C CA . LEU A 1 112 ? -0.452 -6.355 -10.078 1.00 91.19 112 LEU A CA 1
ATOM 886 C C . LEU A 1 112 ? 0.711 -7.342 -10.246 1.00 91.19 112 LEU A C 1
ATOM 888 O O . LEU A 1 112 ? 0.548 -8.531 -9.975 1.00 91.19 112 LEU A O 1
ATOM 892 N N . LEU A 1 113 ? 1.889 -6.858 -10.644 1.00 91.12 113 LEU A N 1
ATOM 893 C CA . LEU A 1 113 ? 3.108 -7.658 -10.726 1.00 91.12 113 LEU A CA 1
ATOM 894 C C . LEU A 1 113 ? 3.482 -8.201 -9.344 1.00 91.12 113 LEU A C 1
ATOM 896 O O . LEU A 1 113 ? 3.678 -9.408 -9.189 1.00 91.12 113 LEU A O 1
ATOM 900 N N . TRP A 1 114 ? 3.524 -7.334 -8.328 1.00 89.38 114 TRP A N 1
ATOM 901 C CA . TRP A 1 114 ? 3.795 -7.753 -6.952 1.00 89.38 114 TRP A CA 1
ATOM 902 C C . TRP A 1 114 ? 2.732 -8.698 -6.411 1.00 89.38 114 TRP A C 1
ATOM 904 O O . TRP A 1 114 ? 3.072 -9.694 -5.777 1.00 89.38 114 TRP A O 1
ATOM 914 N N . TYR A 1 115 ? 1.462 -8.443 -6.712 1.00 89.94 115 TYR A N 1
ATOM 915 C CA . TYR A 1 115 ? 0.380 -9.348 -6.361 1.00 89.94 115 TYR A CA 1
ATOM 916 C C . TYR A 1 115 ? 0.613 -10.742 -6.958 1.00 89.94 115 TYR A C 1
ATOM 918 O O . TYR A 1 115 ? 0.541 -11.731 -6.236 1.00 89.94 115 TYR A O 1
ATOM 926 N N . GLY A 1 116 ? 0.994 -10.834 -8.237 1.00 89.88 116 GLY A N 1
ATOM 927 C CA . GLY A 1 116 ? 1.343 -12.099 -8.886 1.00 89.88 116 GLY A CA 1
ATOM 928 C C . GLY A 1 116 ? 2.495 -12.837 -8.197 1.00 89.88 116 GLY A C 1
ATOM 929 O O . GLY A 1 116 ? 2.386 -14.037 -7.939 1.00 89.88 116 GLY A O 1
ATOM 930 N N . ILE A 1 117 ? 3.569 -12.127 -7.833 1.00 89.12 117 ILE A N 1
ATOM 931 C CA . ILE A 1 117 ? 4.701 -12.701 -7.085 1.00 89.12 117 ILE A CA 1
ATOM 932 C C . ILE A 1 117 ? 4.233 -13.254 -5.734 1.00 89.12 117 ILE A C 1
ATOM 934 O O . ILE A 1 117 ? 4.558 -14.389 -5.382 1.00 89.12 117 ILE A O 1
ATOM 938 N N . LEU A 1 118 ? 3.445 -12.485 -4.984 1.00 89.12 118 LEU A N 1
ATOM 939 C CA . LEU A 1 118 ? 2.967 -12.895 -3.665 1.00 89.12 118 LEU A CA 1
ATOM 940 C C . LEU A 1 118 ? 1.982 -14.063 -3.742 1.00 89.12 118 LEU A C 1
ATOM 942 O O . LEU A 1 118 ? 2.063 -14.960 -2.908 1.00 89.12 118 LEU A O 1
ATOM 946 N N . VAL A 1 119 ? 1.125 -14.117 -4.768 1.00 89.06 119 VAL A N 1
ATOM 947 C CA . VAL A 1 119 ? 0.261 -15.279 -5.036 1.00 89.06 119 VAL A CA 1
ATOM 948 C C . VAL A 1 119 ? 1.101 -16.526 -5.327 1.00 89.06 119 VAL A C 1
ATOM 950 O O . VAL A 1 119 ? 0.748 -17.620 -4.891 1.00 89.06 119 VAL A O 1
ATOM 953 N N . ILE A 1 120 ? 2.223 -16.401 -6.046 1.00 89.00 120 ILE A N 1
ATOM 954 C CA . ILE A 1 120 ? 3.137 -17.531 -6.281 1.00 89.00 120 ILE A CA 1
ATOM 955 C C . ILE A 1 120 ? 3.779 -17.991 -4.967 1.00 89.00 120 ILE A C 1
ATOM 957 O O . ILE A 1 120 ? 3.837 -19.197 -4.725 1.00 89.00 120 ILE A O 1
ATOM 961 N N . LEU A 1 121 ? 4.233 -17.067 -4.114 1.00 87.12 121 LEU A N 1
ATOM 962 C CA . LEU A 1 121 ? 4.765 -17.408 -2.787 1.00 87.12 121 LEU A CA 1
ATOM 963 C C . LEU A 1 121 ? 3.709 -18.097 -1.914 1.00 87.12 121 LEU A C 1
ATOM 965 O O . LEU A 1 121 ? 4.002 -19.122 -1.298 1.00 87.12 121 LEU A O 1
ATOM 969 N N . GLU A 1 122 ? 2.483 -17.571 -1.910 1.00 84.94 122 GLU A N 1
ATOM 970 C CA . GLU A 1 122 ? 1.339 -18.120 -1.179 1.00 84.94 122 GLU A CA 1
ATOM 971 C C . GLU A 1 122 ? 1.026 -19.549 -1.638 1.00 84.94 122 GLU A C 1
ATOM 973 O O . GLU A 1 122 ? 0.943 -20.457 -0.813 1.00 84.94 122 GLU A O 1
ATOM 978 N N . ARG A 1 123 ? 0.958 -19.787 -2.955 1.00 85.69 123 ARG A N 1
ATOM 979 C CA . ARG A 1 123 ? 0.764 -21.131 -3.533 1.00 85.69 123 ARG A CA 1
ATOM 980 C C . ARG A 1 123 ? 1.897 -22.100 -3.200 1.00 85.69 123 ARG A C 1
ATOM 982 O O . ARG A 1 123 ? 1.673 -23.305 -3.178 1.00 85.69 123 ARG A O 1
ATOM 989 N N . ARG A 1 124 ? 3.111 -21.594 -2.973 1.00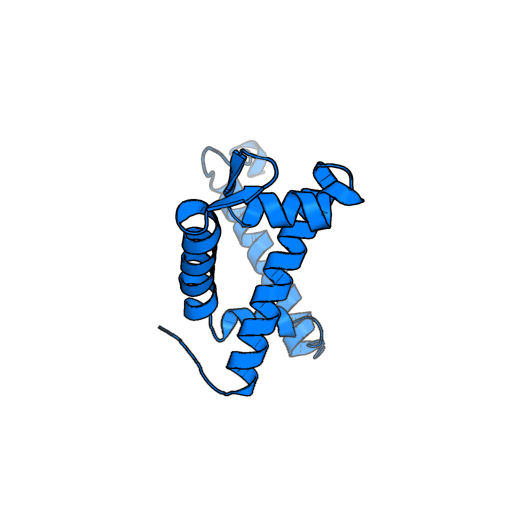 88.19 124 ARG A N 1
ATOM 990 C CA . ARG A 1 124 ? 4.269 -22.396 -2.551 1.00 88.19 124 ARG A CA 1
ATOM 991 C C . ARG A 1 124 ? 4.359 -22.572 -1.033 1.00 88.19 124 ARG A C 1
ATOM 993 O O . ARG A 1 124 ? 5.326 -23.166 -0.573 1.00 88.19 124 ARG A O 1
ATOM 1000 N N . HIS A 1 125 ? 3.383 -22.075 -0.267 1.00 83.00 125 HIS A N 1
ATOM 1001 C CA . HIS A 1 125 ? 3.378 -22.095 1.199 1.00 83.00 125 HIS A CA 1
ATOM 1002 C C . HIS A 1 125 ? 4.630 -21.463 1.839 1.00 83.00 125 HIS A C 1
ATOM 1004 O O . HIS A 1 125 ? 4.965 -21.760 2.985 1.00 83.00 125 HIS A O 1
ATOM 1010 N N . ILE A 1 126 ? 5.315 -20.563 1.124 1.00 78.56 126 ILE A N 1
ATOM 1011 C CA . ILE A 1 126 ? 6.466 -19.830 1.655 1.00 78.56 126 ILE A CA 1
ATOM 1012 C C . ILE A 1 126 ? 5.920 -18.581 2.336 1.00 78.56 126 ILE A C 1
ATOM 1014 O O . ILE A 1 126 ? 5.422 -17.667 1.676 1.00 78.56 126 ILE A O 1
ATOM 1018 N N . ILE A 1 127 ? 5.993 -18.572 3.665 1.00 79.69 127 ILE A N 1
ATOM 1019 C CA . ILE A 1 127 ? 5.490 -17.487 4.500 1.00 79.69 127 ILE A CA 1
ATOM 1020 C C . ILE A 1 127 ? 6.681 -16.761 5.123 1.00 79.69 127 ILE A C 1
ATOM 1022 O O . ILE A 1 127 ? 7.325 -17.273 6.035 1.00 79.69 127 ILE A O 1
ATOM 1026 N N . LEU A 1 128 ? 6.963 -15.557 4.628 1.00 71.19 128 LEU A N 1
ATOM 1027 C CA . LEU A 1 128 ? 7.976 -14.658 5.176 1.00 71.19 128 LEU A CA 1
ATOM 1028 C C . LEU A 1 128 ? 7.282 -13.641 6.086 1.00 71.19 128 LEU A C 1
ATOM 1030 O O . LEU A 1 128 ? 6.864 -12.562 5.651 1.00 71.19 128 LEU A O 1
ATOM 1034 N N . LYS A 1 129 ? 7.126 -14.038 7.351 1.00 67.81 129 LYS A N 1
ATOM 1035 C CA . LYS A 1 129 ? 6.597 -13.214 8.444 1.00 67.81 129 LYS A CA 1
ATOM 1036 C C . LYS A 1 129 ? 7.728 -12.829 9.397 1.00 67.81 129 LYS A C 1
ATOM 1038 O O . LYS A 1 129 ? 8.716 -13.552 9.499 1.00 67.81 129 LYS A O 1
ATOM 1043 N N . VAL A 1 130 ? 7.564 -11.677 10.043 1.00 57.38 130 VAL A N 1
ATOM 1044 C CA . VAL A 1 130 ? 8.388 -11.221 11.174 1.00 57.38 130 VAL A CA 1
ATOM 1045 C C . VAL A 1 130 ? 7.825 -11.814 12.455 1.00 57.38 130 VAL A C 1
ATOM 1047 O O . VAL A 1 130 ? 6.576 -11.867 12.547 1.00 57.38 130 VAL A O 1
#

Sequence (130 aa):
MWNWALPINKNLWTSSYVLFTAGMACVALATIMWIVDVRGVTWWTRPWVTYGLNPMAAYVGSFFMARMTYSVLSVSYDGRSMPLQEAVFRALFLSWASPVNASLAFAVAFVLLWYGILVILERRHIILKV

Foldseek 3Di:
DVCVVFPQDPVVPTPVVVVVVVVVVVVVVVVVCCVCVVVVPCPVCVLVVLCVQAVVCLVVVLVVVCCCQQPPDQDQDPNDGDGNVVVCLVPPQVVPDDPVVSVVVSVVVSSVVSSVVSVVCVVVVNGDDD

Radius of gyration: 21.49 Å; chains: 1; bounding box: 44×48×50 Å

pLDDT: mean 81.3, std 12.5, range [49.12, 97.5]